Protein AF-A0A0P7ZXH8-F1 (afdb_monomer)

pLDDT: mean 94.91, std 3.2, range [81.69, 98.06]

Secondary structure (DSSP, 8-state):
--HHHHHHHHHHHHTT------TTHHHHHHHTT--EEETTEEE-EEE-SSHHHHTT-SSSEEE-

Mean predicted aligned error: 2.85 Å

Solvent-accessible surface area (backbone atoms only — not comparable to full-atom values): 3965 Å² total; per-residue (Å²): 110,49,68,72,58,47,56,51,46,54,56,40,43,77,72,72,45,93,75,84,78,65,72,46,32,75,39,40,44,31,55,71,70,49,90,44,71,58,99,90,40,83,48,55,74,41,79,32,78,42,76,84,58,34,71,71,42,79,67,49,44,78,40,111

Organism: NCBI:txid1305737

InterPro domains:
  IPR001763 Rhodanese-like domain [PS50206] (2-38)
  IPR036873 Rhodanese-like domain superfamily [G3DSA:3.40.250.10] (1-46)
  IPR036873 Rhodanese-like domain superfamily [SSF52821] (2-41)

Foldseek 3Di:
DQPVVVVVQVVCVVVVDDDDGDVVPPQVCVVVVHWDADPVGTFLEDAQVDPVSCVSRDRGDYDD

Structure (mmCIF, N/CA/C/O backbone):
data_AF-A0A0P7ZXH8-F1
#
_entry.id   AF-A0A0P7ZXH8-F1
#
loop_
_atom_site.group_PDB
_atom_site.id
_atom_site.type_symbol
_atom_site.label_atom_id
_atom_site.label_alt_id
_atom_site.lab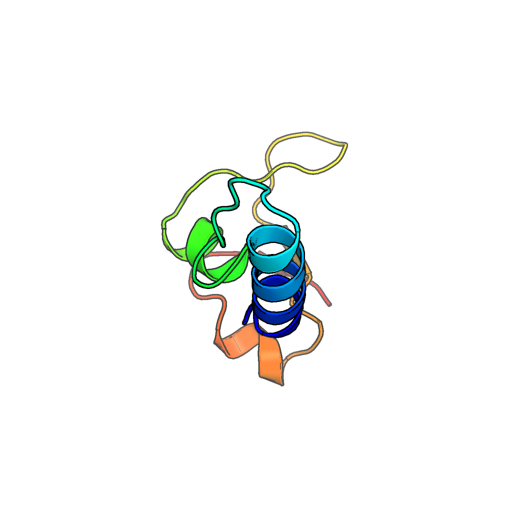el_comp_id
_atom_site.label_asym_id
_atom_site.label_entity_id
_atom_site.label_seq_id
_atom_site.pdbx_PDB_ins_code
_atom_site.Cartn_x
_atom_site.Cartn_y
_atom_site.Cartn_z
_atom_site.occupancy
_atom_site.B_iso_or_equiv
_atom_site.auth_seq_id
_atom_site.auth_comp_id
_atom_site.auth_asym_id
_atom_site.auth_atom_id
_atom_site.pdbx_PDB_model_num
ATOM 1 N N . VAL A 1 1 ? -7.503 -4.782 -3.396 1.00 81.69 1 VAL A N 1
ATOM 2 C CA . VAL A 1 1 ? -6.265 -4.833 -2.573 1.00 81.69 1 VAL A CA 1
ATOM 3 C C . VAL A 1 1 ? -6.593 -4.287 -1.185 1.00 81.69 1 VAL A C 1
ATOM 5 O O . VAL A 1 1 ? -7.291 -3.287 -1.131 1.00 81.69 1 VAL A O 1
ATOM 8 N N . GLY A 1 2 ? -6.177 -4.939 -0.087 1.00 85.25 2 GLY A N 1
ATOM 9 C CA . GLY A 1 2 ? -6.370 -4.408 1.284 1.00 85.25 2 GLY A CA 1
ATOM 10 C C . GLY A 1 2 ? -7.434 -5.076 2.178 1.00 85.25 2 GLY A C 1
ATOM 11 O O . GLY A 1 2 ? -7.639 -4.631 3.299 1.00 85.25 2 GLY A O 1
ATOM 12 N N . ALA A 1 3 ? -8.086 -6.165 1.749 1.00 87.25 3 ALA A N 1
ATOM 13 C CA . ALA A 1 3 ? -9.133 -6.820 2.554 1.00 87.25 3 ALA A CA 1
ATOM 14 C C . ALA A 1 3 ? -8.628 -7.307 3.931 1.00 87.25 3 ALA A C 1
ATOM 16 O O . ALA A 1 3 ? -9.246 -7.050 4.960 1.00 87.25 3 ALA A O 1
ATOM 17 N N . ARG A 1 4 ? -7.443 -7.935 3.968 1.00 90.00 4 ARG A N 1
ATOM 18 C CA . ARG A 1 4 ? -6.847 -8.441 5.218 1.00 90.00 4 ARG A CA 1
ATOM 19 C C . ARG A 1 4 ? -6.564 -7.328 6.233 1.00 90.00 4 ARG A C 1
ATOM 21 O O . ARG A 1 4 ? -6.835 -7.503 7.417 1.00 90.00 4 ARG A O 1
ATOM 28 N N . SER A 1 5 ? -6.025 -6.190 5.783 1.00 90.88 5 SER A N 1
ATOM 29 C CA . SER A 1 5 ? -5.748 -5.052 6.669 1.00 90.88 5 SER A CA 1
ATOM 30 C C . SER A 1 5 ? -7.039 -4.404 7.158 1.00 90.88 5 SER A C 1
ATOM 32 O O . SER A 1 5 ? -7.108 -4.005 8.316 1.00 90.88 5 SER A O 1
ATOM 34 N N . GLN A 1 6 ? -8.083 -4.375 6.327 1.00 92.38 6 GLN A N 1
ATOM 35 C CA . GLN A 1 6 ? -9.400 -3.892 6.726 1.00 92.38 6 GLN A CA 1
ATOM 36 C C . GLN A 1 6 ? -10.009 -4.739 7.854 1.00 92.38 6 GLN A C 1
ATOM 38 O O . GLN A 1 6 ? -10.515 -4.179 8.827 1.00 92.38 6 GLN A O 1
ATOM 43 N N . ASP A 1 7 ? -9.933 -6.069 7.771 1.00 94.44 7 ASP A N 1
ATOM 44 C CA . ASP A 1 7 ? -10.459 -6.951 8.821 1.00 94.44 7 ASP A CA 1
ATOM 45 C C . ASP A 1 7 ? -9.696 -6.807 10.143 1.00 94.44 7 ASP A C 1
ATOM 47 O O . ASP A 1 7 ? -10.302 -6.792 11.216 1.00 94.44 7 ASP A O 1
ATOM 51 N N . ILE A 1 8 ? -8.371 -6.648 10.083 1.00 94.75 8 ILE A N 1
ATOM 52 C CA . ILE A 1 8 ? -7.553 -6.347 11.267 1.00 94.75 8 ILE A CA 1
ATOM 53 C C . ILE A 1 8 ? -7.917 -4.970 11.831 1.00 94.75 8 ILE A C 1
ATOM 55 O O . ILE A 1 8 ? -8.119 -4.843 13.037 1.00 94.75 8 ILE A O 1
ATOM 59 N N . GLY A 1 9 ? -8.065 -3.957 10.974 1.00 94.94 9 GLY A N 1
ATOM 60 C CA . GLY A 1 9 ? -8.459 -2.607 11.371 1.00 94.94 9 GLY A CA 1
ATOM 61 C C . GLY A 1 9 ? -9.781 -2.594 12.137 1.00 94.94 9 GLY A C 1
ATOM 62 O O . GLY A 1 9 ? -9.852 -2.007 13.212 1.00 94.94 9 GLY A O 1
ATOM 63 N N . LYS A 1 10 ? -10.793 -3.337 11.665 1.00 95.00 10 LYS A N 1
ATOM 64 C CA . LYS A 1 10 ? -12.070 -3.506 12.383 1.00 95.00 10 LYS A CA 1
ATOM 65 C C . LYS A 1 10 ? -11.874 -4.082 13.789 1.00 95.00 10 LYS A C 1
ATOM 67 O O . LYS A 1 10 ? -12.440 -3.554 14.742 1.00 95.00 10 LYS A O 1
ATOM 72 N N . LYS A 1 11 ? -11.051 -5.129 13.935 1.00 96.81 11 LYS A N 1
ATOM 73 C CA . LYS A 1 11 ? -10.751 -5.744 15.243 1.00 96.81 11 LYS A CA 1
ATOM 74 C C . LYS A 1 11 ? -10.037 -4.777 16.188 1.00 96.81 11 LYS A C 1
ATOM 76 O O . LYS A 1 11 ? -10.275 -4.816 17.389 1.00 96.81 11 LYS A O 1
ATOM 81 N N . LEU A 1 12 ? -9.152 -3.929 15.666 1.00 97.12 12 LEU A N 1
ATOM 82 C CA . LEU A 1 12 ? -8.439 -2.932 16.466 1.00 97.12 12 LEU A CA 1
ATOM 83 C C . LEU A 1 12 ? -9.363 -1.792 16.908 1.00 97.12 12 LEU A C 1
ATOM 85 O O . LEU A 1 12 ? -9.350 -1.433 18.082 1.00 97.12 12 LEU A O 1
ATOM 89 N N . VAL A 1 13 ? -10.225 -1.295 16.018 1.00 97.06 13 VAL A N 1
ATOM 90 C CA . VAL A 1 13 ? -11.245 -0.293 16.370 1.00 97.06 13 VAL A CA 1
ATOM 91 C C . VAL A 1 13 ? -12.172 -0.821 17.468 1.00 97.06 13 VAL A C 1
ATOM 93 O O . VAL A 1 13 ? -12.421 -0.124 18.446 1.00 97.06 13 VAL A O 1
ATOM 96 N N . GLN A 1 14 ? -12.609 -2.083 17.380 1.00 97.31 14 GLN A N 1
ATOM 97 C CA . GLN A 1 14 ? -13.413 -2.732 18.430 1.00 97.31 14 GLN A CA 1
ATOM 98 C C . GLN A 1 14 ? -12.703 -2.812 19.789 1.00 97.31 14 GLN A C 1
ATOM 100 O O . GLN A 1 14 ? -13.362 -2.858 20.822 1.00 97.31 14 GLN A O 1
ATOM 105 N N . LYS A 1 15 ? -11.367 -2.827 19.800 1.00 97.88 15 LYS A N 1
ATOM 106 C CA . LYS A 1 15 ? -10.549 -2.813 21.019 1.00 97.88 15 LYS A CA 1
ATOM 107 C C . LYS A 1 15 ? -10.236 -1.398 21.526 1.00 97.88 15 LYS A C 1
ATOM 109 O O . LYS A 1 15 ? -9.469 -1.265 22.472 1.00 97.88 15 LYS A O 1
ATOM 114 N N . GLY A 1 16 ? -10.808 -0.358 20.916 1.00 97.81 16 GLY A N 1
ATOM 115 C CA . GLY A 1 16 ? -10.639 1.036 21.334 1.00 97.81 16 GLY A CA 1
ATOM 116 C C . GLY A 1 16 ? -9.414 1.740 20.749 1.00 97.81 16 GLY A C 1
ATOM 117 O O . GLY A 1 16 ? -9.096 2.849 21.169 1.00 97.81 16 GLY A O 1
ATOM 118 N N . PHE A 1 17 ? -8.721 1.135 19.780 1.00 98.00 17 PHE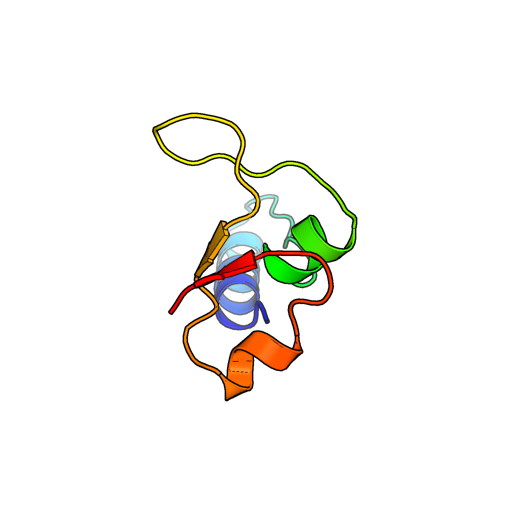 A N 1
ATOM 119 C CA . PHE A 1 17 ? -7.615 1.802 19.094 1.00 98.00 17 PHE A CA 1
ATOM 120 C C . PHE A 1 17 ? -8.134 2.760 18.018 1.00 98.00 17 PHE A C 1
ATOM 122 O O . PHE A 1 17 ? -9.040 2.424 17.253 1.00 98.00 17 PHE A O 1
ATOM 129 N N . SER A 1 18 ? -7.493 3.924 17.899 1.00 97.00 18 SER A N 1
ATOM 130 C CA . SER A 1 18 ? -7.655 4.787 16.729 1.00 97.00 18 SER A CA 1
ATOM 131 C C . SER A 1 18 ? -6.829 4.217 15.577 1.00 97.00 18 SER A C 1
ATOM 133 O O . SER 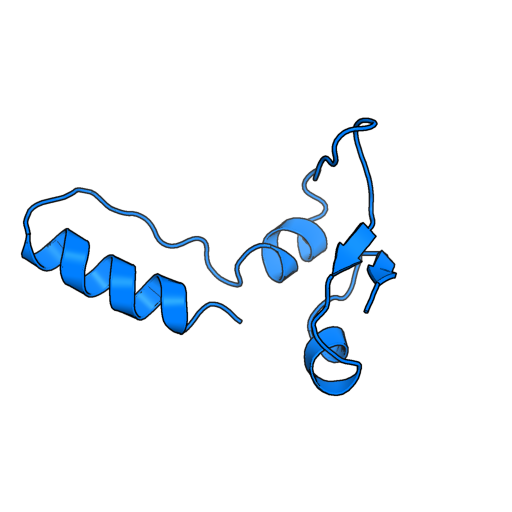A 1 18 ? -5.605 4.124 15.671 1.00 97.00 18 SER A O 1
ATOM 135 N N . VAL A 1 19 ? -7.499 3.781 14.511 1.00 95.38 19 VAL A N 1
ATOM 136 C CA . VAL A 1 19 ? -6.866 3.130 13.358 1.00 95.38 19 VAL A CA 1
ATOM 137 C C . VAL A 1 19 ? -7.388 3.742 12.072 1.00 95.38 19 VAL A C 1
ATOM 139 O O . VAL A 1 19 ? -8.587 3.957 11.913 1.00 95.38 19 VAL A O 1
ATOM 142 N N . VAL A 1 20 ? -6.481 3.947 11.122 1.00 90.56 20 VAL A N 1
ATOM 143 C CA . VAL A 1 20 ? -6.804 4.334 9.749 1.00 90.56 20 VAL A CA 1
ATOM 144 C C . VAL A 1 20 ? -6.359 3.229 8.798 1.00 90.56 20 VAL A C 1
ATOM 146 O O . VAL A 1 20 ? -5.279 2.658 8.948 1.00 90.56 20 VAL A O 1
ATOM 149 N N . ASN A 1 21 ? -7.205 2.888 7.827 1.00 90.19 21 ASN A N 1
ATOM 150 C CA . ASN A 1 21 ? -6.856 1.925 6.787 1.00 90.19 21 ASN A CA 1
ATOM 151 C C . ASN A 1 21 ? -6.345 2.676 5.556 1.00 90.19 21 ASN A C 1
ATOM 153 O O . ASN A 1 21 ? -7.039 3.551 5.041 1.00 90.19 21 ASN A O 1
ATOM 157 N N . LEU A 1 22 ? -5.168 2.295 5.055 1.00 91.69 22 LEU A N 1
ATOM 158 C CA . LEU A 1 22 ? -4.643 2.843 3.809 1.00 91.69 22 LEU A CA 1
ATOM 159 C C . LEU A 1 22 ? -5.454 2.285 2.634 1.00 91.69 22 LEU A 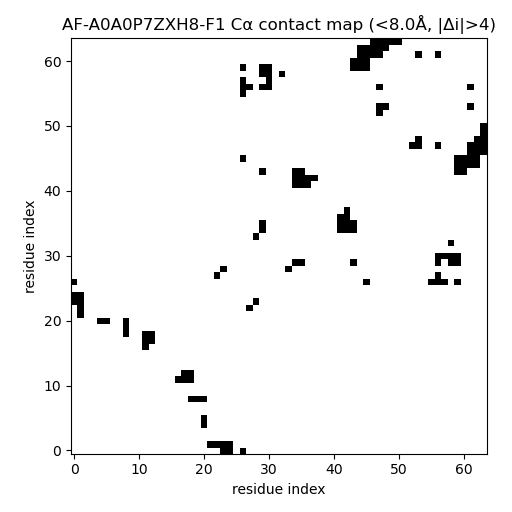C 1
ATOM 161 O O . LEU A 1 22 ? -5.290 1.126 2.241 1.00 91.69 22 LEU A O 1
ATOM 165 N N . TYR A 1 23 ? -6.367 3.098 2.105 1.00 89.62 23 TYR A N 1
ATOM 166 C CA . TYR A 1 23 ? -7.235 2.703 1.001 1.00 89.62 23 TYR A CA 1
ATOM 167 C C . TYR A 1 23 ? -6.411 2.245 -0.209 1.00 89.62 23 TYR A C 1
ATOM 169 O O . TYR A 1 23 ? -5.451 2.897 -0.603 1.00 89.62 23 TYR A O 1
ATOM 177 N N . GLY A 1 24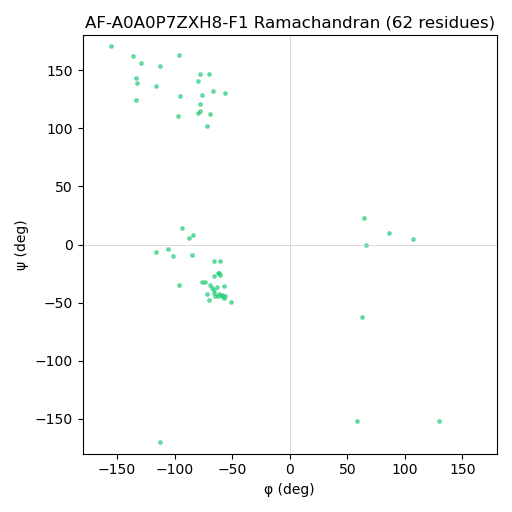 ? -6.749 1.074 -0.759 1.00 91.25 24 GLY A N 1
ATOM 178 C CA . GLY A 1 24 ? -6.025 0.459 -1.877 1.00 91.25 24 GLY A CA 1
ATOM 179 C C . GLY A 1 24 ? -4.587 0.001 -1.569 1.00 91.25 24 GLY A C 1
ATOM 180 O O . GLY A 1 24 ? -3.945 -0.610 -2.428 1.00 91.25 24 GLY A O 1
ATOM 181 N N . GLY A 1 25 ? -4.105 0.206 -0.339 1.00 93.69 25 GLY A N 1
ATOM 182 C CA . GLY A 1 25 ? -2.785 -0.205 0.132 1.00 93.69 25 GLY A CA 1
ATOM 183 C C . GLY A 1 25 ? -1.634 0.381 -0.689 1.00 93.69 25 GLY A C 1
ATOM 184 O O . GLY A 1 25 ? -1.753 1.431 -1.315 1.00 93.69 25 GLY A O 1
ATOM 185 N N . ILE A 1 26 ? -0.514 -0.345 -0.719 1.00 95.25 26 ILE A N 1
ATOM 186 C CA . ILE A 1 26 ? 0.700 0.080 -1.432 1.00 95.25 26 ILE A CA 1
ATOM 187 C C . ILE A 1 26 ? 0.485 0.253 -2.945 1.00 95.25 26 ILE A C 1
ATOM 189 O O . ILE A 1 26 ? 1.184 1.035 -3.576 1.00 95.25 26 ILE A O 1
ATOM 193 N N . PHE A 1 27 ? -0.501 -0.428 -3.538 1.00 95.94 27 PHE A N 1
ATOM 194 C CA . PHE A 1 27 ? -0.785 -0.263 -4.964 1.00 95.94 27 PHE A CA 1
ATOM 195 C C . PHE A 1 27 ? -1.378 1.108 -5.253 1.00 95.94 27 PHE A C 1
ATOM 197 O O . PHE A 1 27 ? -0.898 1.781 -6.158 1.00 95.94 27 PHE A O 1
ATOM 204 N N . GLN A 1 28 ? -2.381 1.538 -4.480 1.00 95.94 28 GLN A N 1
ATOM 205 C CA . GLN A 1 28 ? -2.954 2.869 -4.667 1.00 95.94 28 GLN A CA 1
ATOM 206 C C . GLN A 1 28 ? -1.938 3.956 -4.324 1.00 95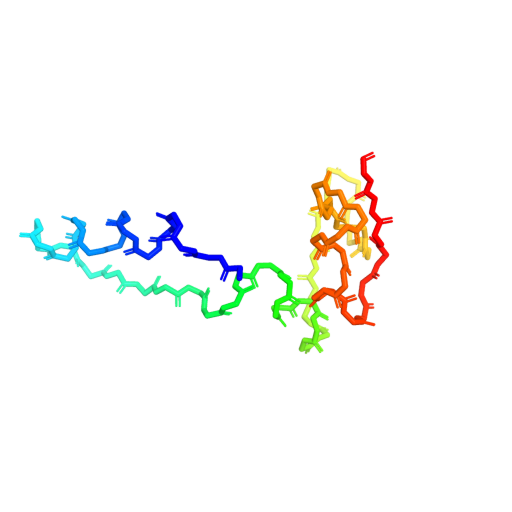.94 28 GLN A C 1
ATOM 208 O O . GLN A 1 28 ? -1.770 4.874 -5.111 1.00 95.94 28 GLN A O 1
ATOM 213 N N . TRP A 1 29 ? -1.176 3.782 -3.242 1.00 96.81 29 TRP A N 1
ATOM 214 C CA . TRP A 1 29 ? -0.083 4.687 -2.877 1.00 96.81 29 TRP A CA 1
ATOM 215 C C . TRP A 1 29 ? 0.886 4.945 -4.041 1.00 96.81 29 TRP A C 1
ATOM 217 O O . TRP A 1 29 ? 1.174 6.088 -4.382 1.00 96.81 29 TRP A O 1
ATOM 227 N N . VAL A 1 30 ? 1.348 3.882 -4.704 1.00 97.19 30 VAL A N 1
ATOM 228 C CA . VAL A 1 30 ? 2.255 4.003 -5.855 1.00 97.19 30 VAL A CA 1
ATOM 229 C C . VAL A 1 30 ? 1.531 4.511 -7.107 1.00 97.19 30 VAL A C 1
ATOM 231 O O . VAL A 1 30 ? 2.121 5.236 -7.904 1.00 97.19 30 VAL A O 1
ATOM 234 N N . ASN A 1 31 ? 0.247 4.188 -7.289 1.00 96.56 31 ASN A N 1
ATOM 235 C CA . ASN A 1 31 ? -0.576 4.750 -8.369 1.00 96.56 31 ASN A CA 1
ATOM 236 C C . ASN A 1 31 ? -0.808 6.263 -8.213 1.00 96.56 31 ASN A C 1
ATOM 238 O O . ASN A 1 31 ? -0.969 6.960 -9.219 1.00 96.56 31 ASN A O 1
ATOM 242 N N . ASP A 1 32 ? -0.770 6.762 -6.981 1.00 97.06 32 ASP A N 1
ATOM 243 C CA . ASP A 1 32 ? -0.799 8.185 -6.636 1.00 97.06 32 ASP A CA 1
ATOM 244 C C . ASP A 1 32 ? 0.601 8.828 -6.708 1.00 97.06 32 ASP A C 1
ATOM 246 O O . ASP A 1 32 ? 0.772 9.986 -6.345 1.00 97.06 32 ASP A O 1
ATOM 250 N N . GLU A 1 33 ? 1.599 8.090 -7.213 1.00 96.62 33 GLU A N 1
ATOM 251 C CA . GLU A 1 33 ? 2.983 8.541 -7.439 1.00 96.62 33 GLU A CA 1
ATOM 252 C C . GLU A 1 33 ? 3.740 8.912 -6.159 1.00 96.62 33 GLU A C 1
ATOM 254 O O . GLU A 1 33 ? 4.745 9.625 -6.191 1.00 96.62 33 GLU A O 1
ATOM 259 N N . LEU A 1 34 ? 3.298 8.373 -5.024 1.00 97.56 34 LEU A N 1
ATOM 260 C CA . LEU A 1 34 ? 3.970 8.554 -3.747 1.00 97.56 34 LEU A CA 1
ATOM 261 C C . LEU A 1 34 ? 5.209 7.644 -3.643 1.00 97.56 34 LEU A C 1
ATOM 263 O O . LEU A 1 34 ? 5.220 6.528 -4.180 1.00 97.56 34 LEU A O 1
ATOM 267 N N . PRO A 1 35 ? 6.271 8.090 -2.946 1.00 97.75 35 PRO A N 1
ATOM 268 C CA . PRO A 1 35 ? 7.528 7.359 -2.892 1.00 97.75 35 PRO A CA 1
ATOM 269 C C . PRO A 1 35 ? 7.400 6.070 -2.074 1.00 97.75 35 PRO A C 1
ATOM 271 O O . PRO A 1 35 ? 6.680 6.009 -1.074 1.00 97.75 35 PRO A O 1
ATOM 274 N N . VAL A 1 36 ? 8.149 5.047 -2.483 1.00 97.44 36 VAL A N 1
ATOM 275 C CA . VAL A 1 36 ? 8.373 3.813 -1.721 1.00 97.44 36 VAL A CA 1
ATOM 276 C C . VAL A 1 36 ? 9.867 3.533 -1.639 1.00 97.44 36 VAL A C 1
ATOM 278 O O . VAL A 1 36 ? 10.648 4.015 -2.462 1.00 97.44 36 VAL A O 1
ATOM 281 N N . TYR A 1 37 ? 10.262 2.772 -0.624 1.00 97.69 37 TYR A N 1
ATOM 282 C CA . TYR A 1 37 ? 11.662 2.536 -0.294 1.00 97.69 37 TYR A CA 1
ATOM 283 C C . TYR A 1 37 ? 11.904 1.050 -0.039 1.00 97.69 37 TYR A C 1
ATOM 285 O O . TYR A 1 37 ? 11.058 0.370 0.545 1.00 97.69 37 TYR A O 1
ATOM 293 N N . ASP A 1 38 ? 13.065 0.565 -0.465 1.00 96.69 38 ASP A N 1
ATOM 294 C CA . ASP A 1 38 ? 13.639 -0.711 -0.046 1.00 96.69 38 ASP A CA 1
ATOM 295 C C . ASP A 1 38 ? 14.918 -0.464 0.779 1.00 96.69 38 ASP A C 1
ATOM 297 O O . ASP A 1 38 ? 15.211 0.665 1.178 1.00 96.69 38 ASP A O 1
ATOM 301 N N . SER A 1 39 ? 15.684 -1.516 1.076 1.00 97.31 39 SER A N 1
ATOM 302 C CA . SER A 1 39 ? 16.915 -1.409 1.871 1.00 97.31 39 SER A CA 1
ATOM 303 C C . SER A 1 39 ? 18.035 -0.604 1.200 1.00 97.31 39 SER A C 1
ATOM 305 O O . SER A 1 39 ? 19.009 -0.266 1.868 1.00 97.31 39 SER A O 1
ATOM 307 N N . LEU A 1 40 ? 17.938 -0.335 -0.105 1.00 97.69 40 LEU A N 1
ATOM 308 C CA . LEU A 1 40 ? 18.922 0.418 -0.887 1.00 97.69 40 LEU A CA 1
ATOM 309 C C . LEU A 1 40 ? 18.494 1.872 -1.131 1.00 97.69 40 LEU A C 1
ATOM 311 O O . LEU A 1 40 ? 19.304 2.672 -1.595 1.00 97.69 40 LEU A O 1
ATOM 315 N N . GLY A 1 41 ? 17.249 2.230 -0.811 1.00 98.06 41 GLY A N 1
ATOM 316 C CA . GLY A 1 41 ? 16.731 3.588 -0.940 1.00 98.06 41 GLY A CA 1
ATOM 317 C C . GLY A 1 41 ? 15.407 3.643 -1.692 1.00 98.06 41 GLY A C 1
ATOM 318 O O . GLY A 1 41 ? 14.602 2.715 -1.641 1.00 98.06 41 GLY A O 1
ATOM 319 N N . GLN A 1 42 ? 15.144 4.775 -2.351 1.00 97.94 42 GLN A N 1
ATOM 320 C CA . GLN A 1 42 ? 13.897 4.974 -3.087 1.00 97.94 42 GLN A CA 1
ATOM 321 C C . GLN A 1 42 ? 13.835 4.032 -4.291 1.00 97.94 42 GLN A C 1
ATOM 323 O O . GLN A 1 42 ? 14.770 3.948 -5.085 1.00 97.94 42 GLN A O 1
ATOM 328 N N . THR A 1 43 ? 12.703 3.357 -4.453 1.00 97.81 43 THR A N 1
ATOM 329 C CA . THR A 1 43 ? 12.496 2.361 -5.503 1.00 97.81 43 THR A CA 1
ATOM 330 C C . THR A 1 43 ? 11.133 2.544 -6.158 1.00 97.81 43 THR A C 1
ATOM 332 O O . THR A 1 43 ? 10.244 3.200 -5.619 1.00 97.81 43 THR A O 1
ATOM 335 N N . LYS A 1 44 ? 10.960 1.968 -7.349 1.00 96.50 44 LYS A N 1
ATOM 336 C CA . LYS A 1 44 ? 9.648 1.841 -8.009 1.00 96.50 44 LYS A CA 1
ATOM 337 C C . LYS A 1 44 ? 9.118 0.409 -7.961 1.00 96.50 44 LYS A C 1
ATOM 339 O O . LYS A 1 44 ? 8.004 0.164 -8.423 1.00 96.50 44 LYS A O 1
ATOM 344 N N . LYS A 1 45 ? 9.908 -0.525 -7.423 1.00 97.31 45 LYS A N 1
ATOM 345 C CA . LYS A 1 45 ? 9.597 -1.953 -7.386 1.00 97.31 45 LYS A CA 1
ATOM 346 C C . LYS A 1 45 ? 8.556 -2.251 -6.320 1.00 97.31 45 LYS A C 1
ATOM 348 O O . LYS A 1 45 ? 8.720 -1.896 -5.157 1.00 97.31 45 LYS A O 1
ATOM 353 N N . VAL A 1 46 ? 7.503 -2.954 -6.716 1.00 97.19 46 VAL A N 1
ATOM 354 C CA . VAL A 1 46 ? 6.441 -3.424 -5.825 1.00 97.19 46 VAL A CA 1
ATOM 355 C C . VAL A 1 46 ? 6.161 -4.887 -6.134 1.00 97.19 46 VAL A C 1
ATOM 357 O O . VAL A 1 46 ? 5.843 -5.239 -7.273 1.00 97.19 46 VAL A O 1
ATOM 360 N N . HIS A 1 47 ? 6.255 -5.746 -5.116 1.00 95.88 47 HIS A N 1
ATOM 361 C CA . HIS A 1 47 ? 5.885 -7.149 -5.260 1.00 95.88 47 HIS A CA 1
ATOM 362 C C . HIS A 1 47 ? 4.370 -7.273 -5.441 1.00 95.88 47 HIS A C 1
ATOM 364 O O . HIS A 1 47 ? 3.583 -6.987 -4.536 1.00 95.88 47 HIS A O 1
ATOM 370 N N . ALA A 1 48 ? 3.964 -7.690 -6.634 1.00 95.56 48 ALA A N 1
ATOM 371 C CA . ALA A 1 48 ? 2.579 -7.711 -7.066 1.00 95.56 48 ALA A CA 1
ATOM 372 C C . ALA A 1 48 ? 1.886 -9.064 -6.831 1.00 95.56 48 ALA A C 1
ATOM 374 O O . ALA A 1 48 ? 0.799 -9.288 -7.362 1.00 95.56 48 ALA A O 1
ATOM 375 N N . TYR A 1 49 ? 2.492 -9.946 -6.026 1.00 93.19 49 TYR A N 1
ATOM 376 C CA . TYR A 1 49 ? 2.072 -11.323 -5.740 1.00 93.19 49 TYR A CA 1
ATOM 377 C C . TYR A 1 49 ? 2.062 -12.248 -6.964 1.00 93.19 49 TYR A C 1
ATOM 379 O O . TYR A 1 49 ? 2.806 -13.220 -7.009 1.00 93.19 49 TYR A O 1
ATOM 387 N N . ASN A 1 50 ? 1.247 -11.954 -7.976 1.00 94.75 50 ASN A N 1
ATOM 388 C CA . ASN A 1 50 ? 1.241 -12.647 -9.261 1.00 94.75 50 ASN A CA 1
ATOM 389 C C . ASN A 1 50 ? 0.687 -11.739 -10.372 1.00 94.75 50 ASN A C 1
ATOM 391 O O . ASN A 1 50 ? 0.143 -10.666 -10.106 1.00 94.75 50 ASN A O 1
ATOM 395 N N . ARG A 1 51 ? 0.794 -12.171 -11.635 1.00 93.62 51 ARG A N 1
ATOM 396 C CA . ARG A 1 51 ? 0.376 -11.360 -12.796 1.00 93.62 51 ARG A CA 1
ATOM 397 C C . ARG A 1 51 ? -1.090 -10.923 -12.747 1.00 93.62 51 ARG A C 1
ATOM 399 O O . ARG A 1 51 ? -1.392 -9.807 -13.156 1.00 93.62 51 ARG A O 1
ATOM 406 N N . ALA A 1 52 ? -1.981 -11.771 -12.228 1.00 94.69 52 ALA A N 1
ATOM 407 C CA . ALA A 1 52 ? -3.403 -11.455 -12.113 1.00 94.69 52 ALA A CA 1
ATOM 408 C C . ALA A 1 52 ? -3.658 -10.334 -11.097 1.00 94.69 52 ALA A C 1
ATOM 410 O O . ALA A 1 52 ? -4.492 -9.468 -11.333 1.00 94.69 52 ALA A O 1
ATOM 411 N N . TRP A 1 53 ? -2.911 -10.300 -9.993 1.00 93.38 53 TRP A N 1
ATOM 412 C CA . TRP A 1 53 ? -2.968 -9.197 -9.034 1.00 93.38 53 TRP A CA 1
ATOM 413 C C . TRP A 1 53 ? -2.236 -7.949 -9.530 1.00 93.38 53 TRP A C 1
ATOM 415 O O . TRP A 1 53 ? -2.679 -6.833 -9.261 1.00 93.38 53 TRP A O 1
ATOM 425 N N . GLY A 1 54 ? -1.171 -8.114 -10.314 1.00 94.56 54 GLY A N 1
ATOM 426 C CA . GLY A 1 54 ? -0.398 -7.013 -10.884 1.00 94.56 54 GLY A CA 1
ATOM 427 C C . GLY A 1 54 ? -1.179 -6.078 -11.810 1.00 94.56 54 GLY A C 1
ATOM 428 O O . GLY A 1 54 ? -0.705 -4.976 -12.073 1.00 94.56 54 GLY A O 1
ATOM 429 N N . VAL A 1 55 ? -2.376 -6.446 -12.275 1.00 95.06 55 VAL A N 1
ATOM 430 C CA . VAL A 1 55 ? -3.234 -5.555 -13.085 1.00 95.06 55 VAL A CA 1
ATOM 431 C C . VAL A 1 55 ? -3.668 -4.295 -12.331 1.00 95.06 55 VAL A C 1
ATOM 433 O O . VAL A 1 55 ? -3.936 -3.280 -12.955 1.00 95.06 55 VAL A O 1
ATOM 436 N N . TRP A 1 56 ? -3.698 -4.339 -10.995 1.00 95.12 56 TRP A N 1
ATOM 437 C CA . TRP A 1 56 ? -4.141 -3.224 -10.152 1.00 95.12 56 TRP A CA 1
ATOM 438 C C . TRP A 1 56 ? -3.033 -2.198 -9.846 1.00 95.12 56 TRP A C 1
ATOM 440 O O . TRP A 1 56 ? -3.314 -1.141 -9.278 1.00 95.12 56 TRP A O 1
ATOM 450 N N . LEU A 1 57 ? -1.776 -2.496 -10.197 1.00 96.62 57 LEU A N 1
ATOM 451 C CA . LEU A 1 57 ? -0.658 -1.556 -10.090 1.00 96.62 57 LEU A CA 1
ATOM 452 C C . LEU A 1 57 ? -0.435 -0.886 -11.456 1.00 96.62 57 LEU A C 1
ATOM 454 O O . LEU A 1 57 ? 0.004 -1.527 -12.406 1.00 96.62 57 LEU A O 1
ATOM 458 N N . ASN A 1 58 ? -0.735 0.4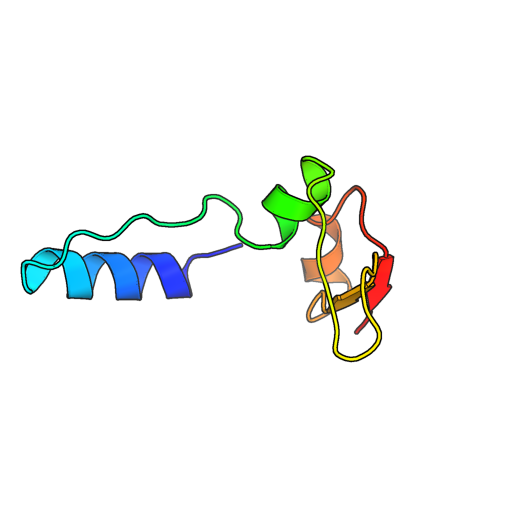01 -11.568 1.00 95.12 58 ASN A N 1
ATOM 459 C CA . ASN A 1 58 ? -0.737 1.142 -12.830 1.00 95.12 58 ASN A CA 1
ATOM 460 C C . ASN A 1 58 ? 0.573 1.900 -13.088 1.00 95.12 58 ASN A C 1
ATOM 462 O O . ASN A 1 58 ? 0.983 1.993 -14.241 1.00 95.12 58 ASN A O 1
ATOM 466 N N . LYS A 1 59 ? 1.233 2.425 -12.043 1.00 94.62 59 LYS A N 1
ATOM 467 C CA . LYS A 1 59 ? 2.413 3.309 -12.194 1.00 94.62 59 LYS A CA 1
ATOM 468 C C . LYS A 1 59 ? 3.737 2.767 -11.622 1.00 94.62 59 LYS A C 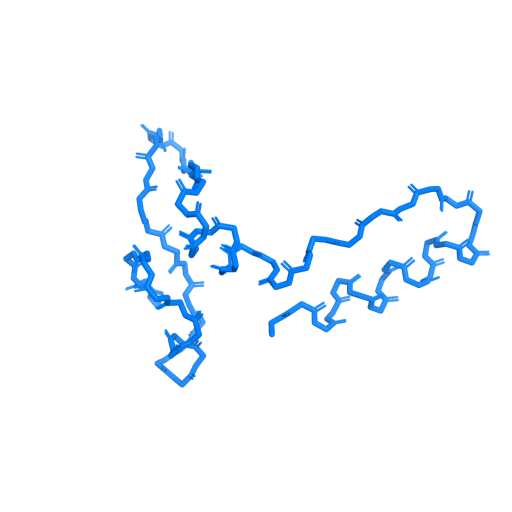1
ATOM 470 O O . LYS A 1 59 ? 4.779 3.382 -11.828 1.00 94.62 59 LYS A O 1
ATOM 475 N N . GLY A 1 60 ? 3.723 1.627 -10.926 1.00 93.56 60 GLY A N 1
ATOM 476 C CA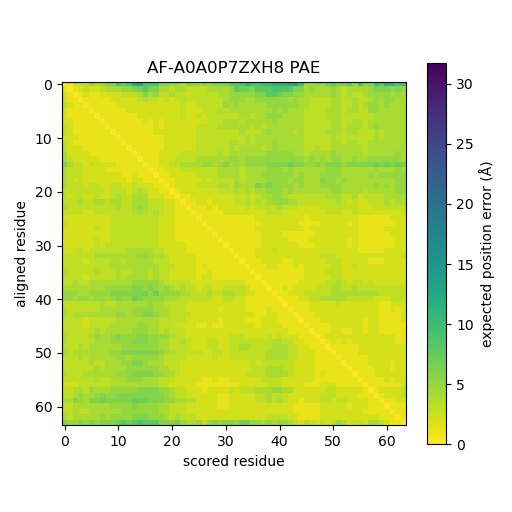 . GLY A 1 60 ? 4.919 0.997 -10.339 1.00 93.56 60 GLY A CA 1
ATOM 477 C C . GLY A 1 60 ? 5.544 -0.112 -11.196 1.00 93.56 60 GLY A C 1
ATOM 478 O O . GLY A 1 60 ? 4.892 -0.682 -12.073 1.00 93.56 60 GLY A O 1
ATOM 479 N N . GLU A 1 61 ? 6.796 -0.466 -10.900 1.00 96.94 61 GLU A N 1
ATOM 480 C CA . GLU A 1 61 ? 7.486 -1.626 -11.476 1.00 96.94 61 GLU A CA 1
ATOM 481 C C . GLU A 1 61 ? 7.037 -2.901 -10.744 1.00 96.94 61 GLU A C 1
ATOM 483 O O . GLU A 1 61 ? 7.304 -3.092 -9.557 1.00 96.94 61 GLU A O 1
ATOM 488 N N . LYS A 1 62 ? 6.320 -3.783 -11.445 1.00 96.56 62 LYS A N 1
ATOM 489 C CA . LYS A 1 62 ? 5.806 -5.037 -10.873 1.00 96.56 62 LYS A CA 1
ATOM 490 C C . LYS A 1 62 ? 6.930 -6.056 -10.790 1.00 96.56 62 LYS A C 1
ATOM 492 O O . LYS A 1 62 ? 7.461 -6.460 -11.822 1.00 96.56 62 LYS A O 1
ATOM 497 N N . VAL A 1 63 ? 7.207 -6.531 -9.585 1.00 96.44 63 VAL A N 1
ATOM 498 C CA . VAL A 1 63 ? 8.039 -7.717 -9.358 1.00 96.44 63 VAL A CA 1
ATOM 499 C C . VAL A 1 63 ? 7.176 -8.845 -8.790 1.00 96.44 63 VAL A C 1
ATOM 501 O O . VAL A 1 63 ? 6.126 -8.585 -8.200 1.00 96.44 63 VAL A O 1
ATOM 504 N N . TYR A 1 64 ? 7.569 -10.097 -9.009 1.00 92.31 64 TYR A N 1
ATOM 505 C CA . TYR A 1 64 ? 6.833 -11.292 -8.583 1.00 92.31 64 TYR A CA 1
ATOM 506 C C . TYR A 1 64 ? 7.780 -12.242 -7.872 1.00 92.31 64 TYR A C 1
ATOM 508 O O . TYR A 1 64 ? 8.939 -12.337 -8.325 1.00 92.31 64 TYR A O 1
#

Radius of gyration: 13.64 Å; Cα contacts (8 Å, |Δi|>4): 72; chains: 1; bounding box: 32×21×34 Å

Sequence (64 aa):
VGARSQDIGKKLVQKGFSVVNLYGGIFQWVNDELPVYDSLGQTKKVHAYNRAWGVWLNKGEKVY